Protein AF-A0A0F9L3Q8-F1 (afdb_monomer_lite)

Foldseek 3Di:
DDKDKDFDPAWAKKKKKKWKWAADPVRDIDTFDIFIDIDTDGGIDMDDGPDDGPDDGDDDMDIDPIDMDGCRPDDPPPPDD

Organism: NCBI:txid412755

Structure (mmCIF, N/CA/C/O backbone):
data_AF-A0A0F9L3Q8-F1
#
_entry.id   AF-A0A0F9L3Q8-F1
#
loop_
_atom_site.group_PDB
_atom_site.id
_atom_site.type_symbol
_atom_site.label_atom_id
_atom_site.label_alt_id
_atom_site.label_comp_id
_atom_site.label_asym_id
_atom_site.label_entity_id
_atom_site.label_seq_id
_atom_site.pdbx_PDB_ins_code
_atom_site.Cartn_x
_atom_site.Cartn_y
_atom_site.Cartn_z
_atom_site.occupancy
_atom_site.B_iso_or_equiv
_atom_site.auth_seq_id
_atom_site.auth_comp_id
_atom_site.auth_asym_id
_atom_site.auth_atom_id
_atom_site.pdbx_PDB_model_num
ATOM 1 N N . GLN A 1 1 ? -11.940 2.791 -0.564 1.00 73.56 1 GLN A N 1
ATOM 2 C CA . GLN A 1 1 ? -10.813 2.408 -1.446 1.00 73.56 1 GLN A CA 1
ATOM 3 C C . GLN A 1 1 ? -9.910 3.619 -1.613 1.00 73.56 1 GLN A C 1
ATOM 5 O O . GLN A 1 1 ? -10.432 4.727 -1.597 1.00 73.56 1 GLN A O 1
ATOM 10 N N . ALA A 1 2 ? -8.596 3.428 -1.728 1.00 85.12 2 ALA A N 1
ATOM 11 C CA . ALA A 1 2 ? -7.650 4.529 -1.934 1.00 85.12 2 ALA A CA 1
ATOM 12 C C . ALA A 1 2 ? -6.949 4.395 -3.290 1.00 85.12 2 ALA A C 1
ATOM 14 O O . ALA A 1 2 ? -6.727 3.278 -3.756 1.00 85.12 2 ALA A O 1
ATOM 15 N N . ARG A 1 3 ? -6.615 5.529 -3.913 1.00 90.62 3 ARG A N 1
ATOM 16 C CA . ARG A 1 3 ? -5.907 5.592 -5.195 1.00 90.62 3 ARG A CA 1
ATOM 17 C C . ARG A 1 3 ? -4.549 6.242 -4.976 1.00 90.62 3 ARG A C 1
ATOM 19 O O . ARG A 1 3 ? -4.499 7.380 -4.521 1.00 90.62 3 ARG A O 1
ATOM 26 N N . VAL A 1 4 ? -3.477 5.535 -5.319 1.00 90.38 4 VAL A N 1
ATOM 27 C CA . VAL A 1 4 ? -2.108 6.055 -5.217 1.00 90.38 4 VAL A CA 1
ATOM 28 C C . VAL A 1 4 ? -1.539 6.232 -6.626 1.00 90.38 4 VAL A C 1
ATOM 30 O O . VAL A 1 4 ? -1.328 5.225 -7.309 1.00 90.38 4 VAL A O 1
ATOM 33 N N . PRO A 1 5 ? -1.351 7.473 -7.110 1.00 92.88 5 PRO A N 1
ATOM 34 C CA . PRO A 1 5 ? -0.689 7.725 -8.383 1.00 92.88 5 PRO A CA 1
ATOM 35 C C . PRO A 1 5 ? 0.819 7.498 -8.246 1.00 92.88 5 PRO A C 1
ATOM 37 O O . PRO A 1 5 ? 1.412 7.858 -7.232 1.00 92.88 5 PRO A O 1
ATOM 40 N N . VAL A 1 6 ? 1.434 6.909 -9.268 1.00 91.69 6 VAL A N 1
ATOM 41 C CA . VAL A 1 6 ? 2.874 6.637 -9.308 1.00 91.69 6 VAL A CA 1
ATOM 42 C C . VAL A 1 6 ? 3.398 6.967 -10.697 1.00 91.69 6 VAL A C 1
ATOM 44 O O . VAL A 1 6 ? 2.761 6.642 -11.701 1.00 91.69 6 VAL A O 1
ATOM 47 N N . GLN A 1 7 ? 4.566 7.595 -10.741 1.00 92.75 7 GLN A N 1
ATOM 48 C CA . GLN A 1 7 ? 5.350 7.783 -11.951 1.00 92.75 7 GLN A CA 1
ATOM 49 C C . GLN A 1 7 ? 6.663 7.019 -11.795 1.00 92.75 7 GLN A C 1
ATOM 51 O O . GLN A 1 7 ? 7.291 7.084 -10.739 1.00 92.75 7 GLN A O 1
ATOM 56 N N . VAL A 1 8 ? 7.048 6.282 -12.830 1.00 88.19 8 VAL A N 1
ATOM 57 C CA . VAL A 1 8 ? 8.271 5.479 -12.885 1.00 88.19 8 VAL A CA 1
ATOM 58 C C . VAL A 1 8 ? 9.074 5.886 -14.112 1.00 88.19 8 VAL A C 1
ATOM 60 O O . VAL A 1 8 ? 8.507 6.302 -15.120 1.00 88.19 8 VAL A O 1
ATOM 63 N N . THR A 1 9 ? 10.397 5.799 -14.019 1.00 90.06 9 THR A N 1
ATOM 64 C CA . THR A 1 9 ? 11.298 6.103 -15.139 1.00 90.06 9 THR A CA 1
ATOM 65 C C . THR A 1 9 ? 11.344 4.972 -16.155 1.00 90.06 9 THR A C 1
ATOM 67 O O . THR A 1 9 ? 11.422 5.225 -17.353 1.00 90.06 9 THR A O 1
ATOM 70 N N . ASP A 1 10 ? 11.260 3.736 -15.669 1.00 89.44 10 ASP A N 1
ATOM 71 C CA . ASP A 1 10 ? 11.398 2.524 -16.459 1.00 89.44 10 ASP A CA 1
ATOM 72 C C . ASP A 1 10 ? 10.135 1.672 -16.343 1.00 89.44 10 ASP A C 1
ATOM 74 O O . ASP A 1 10 ? 9.587 1.499 -15.248 1.00 89.44 10 ASP A O 1
ATOM 78 N N . SER A 1 11 ? 9.690 1.114 -17.474 1.00 92.06 11 SER A N 1
ATOM 79 C CA . SER A 1 11 ? 8.578 0.163 -17.471 1.00 92.06 11 SER A CA 1
ATOM 80 C C . SER A 1 11 ? 8.966 -1.088 -16.695 1.00 92.06 11 SER A C 1
ATOM 82 O O . SER A 1 11 ? 10.049 -1.651 -16.876 1.00 92.06 11 SER A O 1
ATOM 84 N N . GLY A 1 12 ? 8.063 -1.541 -15.836 1.00 92.94 12 GLY A N 1
ATOM 85 C CA . GLY A 1 12 ? 8.369 -2.598 -14.897 1.00 92.94 12 GLY A CA 1
ATOM 86 C C . GLY A 1 12 ? 7.167 -3.109 -14.128 1.00 92.94 12 GLY A C 1
ATOM 87 O O . GLY A 1 12 ? 6.062 -2.559 -14.181 1.00 92.94 12 GLY A O 1
ATOM 88 N N . ARG A 1 13 ? 7.396 -4.186 -13.379 1.00 94.62 13 ARG A N 1
ATOM 89 C CA . ARG A 1 13 ? 6.422 -4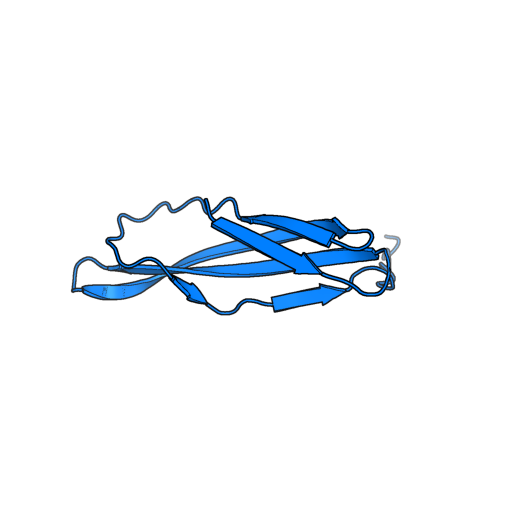.683 -12.410 1.00 94.62 13 ARG A CA 1
ATOM 90 C C . ARG A 1 13 ? 6.738 -4.054 -11.069 1.00 94.62 13 ARG A C 1
ATOM 92 O O . ARG A 1 13 ? 7.819 -4.264 -10.537 1.00 94.62 13 ARG A O 1
ATOM 99 N N . PHE A 1 14 ? 5.776 -3.343 -10.501 1.00 94.19 14 PHE A N 1
ATOM 100 C CA . PHE A 1 14 ? 5.926 -2.688 -9.209 1.00 94.19 14 PHE A CA 1
ATOM 101 C C . PHE A 1 14 ? 4.878 -3.210 -8.240 1.00 94.19 14 PHE A C 1
ATOM 103 O O . PHE A 1 14 ? 3.737 -3.467 -8.634 1.00 94.19 14 PHE A O 1
ATOM 110 N N . ALA A 1 15 ? 5.255 -3.344 -6.974 1.00 95.62 15 ALA A N 1
ATOM 111 C CA . ALA A 1 15 ? 4.330 -3.590 -5.881 1.00 95.62 15 ALA A CA 1
ATOM 112 C C . ALA A 1 15 ? 4.266 -2.366 -4.977 1.00 95.62 15 ALA A C 1
ATOM 114 O O . ALA A 1 15 ? 5.300 -1.795 -4.646 1.00 95.62 15 ALA A O 1
ATOM 115 N N . ILE A 1 16 ? 3.063 -1.970 -4.578 1.00 95.31 16 ILE A N 1
ATOM 116 C CA . ILE A 1 16 ? 2.867 -0.989 -3.518 1.00 95.31 16 ILE A CA 1
ATOM 117 C C . ILE A 1 16 ? 2.269 -1.679 -2.302 1.00 95.31 16 ILE A C 1
ATOM 119 O O . ILE A 1 16 ? 1.291 -2.420 -2.419 1.00 95.31 16 ILE A O 1
ATOM 123 N N . ARG A 1 17 ? 2.835 -1.396 -1.134 1.00 97.12 17 ARG A N 1
ATOM 124 C CA . ARG A 1 17 ? 2.317 -1.800 0.168 1.00 97.12 17 ARG A CA 1
ATOM 125 C C . ARG A 1 17 ? 1.916 -0.552 0.937 1.00 97.12 17 ARG A C 1
ATOM 127 O O . ARG A 1 17 ? 2.652 0.425 0.944 1.00 97.12 17 ARG A O 1
ATOM 134 N N . ALA A 1 18 ? 0.743 -0.562 1.561 1.00 96.56 18 ALA A N 1
ATOM 135 C CA . ALA A 1 18 ? 0.318 0.522 2.442 1.00 96.56 18 ALA A CA 1
ATOM 136 C C . ALA A 1 18 ? -0.573 0.002 3.567 1.00 96.56 18 ALA A C 1
ATOM 138 O O . ALA A 1 18 ? -1.313 -0.973 3.398 1.00 96.56 18 ALA A O 1
ATOM 139 N N . THR A 1 19 ? -0.548 0.699 4.699 1.00 95.75 19 THR A N 1
ATOM 140 C CA . THR A 1 19 ? -1.402 0.412 5.850 1.00 95.75 19 TH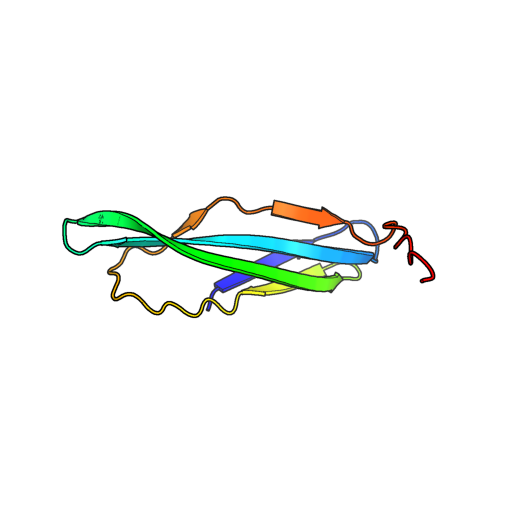R A CA 1
ATOM 141 C C . THR A 1 19 ? -2.443 1.509 6.021 1.00 95.75 19 THR A C 1
ATOM 143 O O . THR A 1 19 ? -2.108 2.681 6.171 1.00 95.75 19 THR A O 1
ATOM 146 N N . LEU A 1 20 ? -3.718 1.129 6.039 1.00 95.00 20 LEU A N 1
ATOM 147 C CA . LEU A 1 20 ? -4.814 2.020 6.396 1.00 95.00 20 LEU A CA 1
ATOM 148 C C . LEU A 1 20 ? -4.943 2.092 7.918 1.00 95.00 20 LEU A C 1
ATOM 150 O O . LEU A 1 20 ? -5.016 1.065 8.599 1.00 95.00 20 LEU A O 1
ATOM 154 N N . THR A 1 21 ? -5.028 3.306 8.445 1.00 95.00 21 THR A N 1
ATOM 155 C CA . THR A 1 21 ? -5.331 3.588 9.850 1.00 95.00 21 THR A CA 1
ATOM 156 C C . THR A 1 21 ? -6.626 4.378 9.985 1.00 95.00 21 THR A C 1
ATOM 158 O O . THR A 1 21 ? -7.096 4.997 9.029 1.00 95.00 21 THR A O 1
ATOM 161 N N . GLY A 1 22 ? -7.210 4.341 11.179 1.00 93.88 22 GLY A N 1
ATOM 162 C CA . GLY A 1 22 ? -8.359 5.160 11.558 1.00 93.88 22 GLY A CA 1
ATOM 163 C C . GLY A 1 22 ? -8.449 5.316 13.072 1.00 93.88 22 GLY A C 1
ATOM 164 O O . GLY A 1 22 ? -7.542 4.898 13.794 1.00 93.88 22 GLY A O 1
ATOM 165 N N . LYS A 1 23 ? -9.544 5.893 13.570 1.00 94.44 23 LYS A N 1
ATOM 166 C CA . LYS A 1 23 ? -9.814 5.993 15.010 1.00 94.44 23 LYS A CA 1
ATOM 167 C C . LYS A 1 23 ? -10.570 4.774 15.533 1.00 94.44 23 LYS A C 1
ATOM 169 O O . LYS A 1 23 ? -11.615 4.402 14.995 1.00 94.44 23 LYS A O 1
ATOM 174 N N . GLY A 1 24 ? -10.045 4.189 16.604 1.00 90.06 24 GLY A N 1
ATOM 175 C CA . GLY A 1 24 ? -10.689 3.151 17.399 1.00 90.06 24 GLY A CA 1
ATOM 176 C C . GLY A 1 24 ? -11.849 3.692 18.234 1.00 90.06 24 GLY A C 1
ATOM 177 O O . GLY A 1 24 ? -12.182 4.882 18.209 1.00 90.06 24 GLY A O 1
ATOM 178 N N . SER A 1 25 ? -12.492 2.805 18.991 1.00 87.25 25 SER A N 1
ATOM 179 C CA . SER A 1 25 ? -13.653 3.153 19.817 1.00 87.25 25 SER A CA 1
ATOM 180 C C . SER A 1 25 ? -13.316 4.110 20.963 1.00 87.25 25 SER A C 1
ATOM 182 O O . SER A 1 25 ? -14.204 4.839 21.401 1.00 87.25 25 SER A O 1
ATOM 184 N N . LYS A 1 26 ? -12.052 4.159 21.408 1.00 88.56 26 LYS A N 1
ATOM 185 C CA . LYS A 1 26 ? -11.567 5.070 22.456 1.00 88.56 26 LYS A CA 1
ATOM 186 C C . LYS A 1 26 ? -10.892 6.322 21.875 1.00 88.56 26 LYS A C 1
ATOM 188 O O . LYS A 1 26 ? -10.310 7.106 22.618 1.00 88.56 26 LYS A O 1
ATOM 193 N N . GLY A 1 27 ? -10.998 6.540 20.560 1.00 88.00 27 GLY A N 1
ATOM 194 C CA . GLY A 1 27 ? -10.439 7.700 19.861 1.00 88.00 27 GLY A CA 1
ATOM 195 C C . GLY A 1 27 ? -8.946 7.598 19.531 1.00 88.00 27 GLY A C 1
ATOM 196 O O . GLY A 1 27 ? -8.398 8.518 18.924 1.00 88.00 27 GLY A O 1
ATOM 197 N N . GLU A 1 28 ? -8.303 6.490 19.885 1.00 92.44 28 GLU A N 1
ATOM 198 C CA . GLU A 1 28 ? -6.914 6.170 19.580 1.00 92.44 28 GLU A CA 1
ATOM 199 C C . GLU A 1 28 ? -6.720 5.820 18.098 1.00 92.44 28 GLU A C 1
ATOM 201 O O . GLU A 1 28 ? -7.621 5.281 17.452 1.00 92.44 28 GLU A O 1
ATOM 206 N N . ARG A 1 29 ? -5.538 6.100 17.537 1.00 92.75 29 ARG A N 1
ATOM 207 C CA . ARG A 1 29 ? -5.217 5.692 16.161 1.00 92.75 29 ARG A CA 1
ATOM 208 C C . ARG A 1 29 ? -4.910 4.191 16.135 1.00 92.75 29 ARG A C 1
ATOM 210 O O . ARG A 1 29 ? -4.021 3.731 16.847 1.00 92.75 29 ARG A O 1
ATOM 217 N N . VAL A 1 30 ? -5.618 3.437 15.296 1.00 94.00 30 VAL A N 1
ATOM 218 C CA . VAL A 1 30 ? -5.464 1.982 15.142 1.00 94.00 30 VAL A CA 1
ATOM 219 C C . VAL A 1 30 ? -5.153 1.605 13.695 1.00 94.00 30 VAL A C 1
ATOM 221 O O . VAL A 1 30 ? -5.659 2.223 12.756 1.00 94.00 30 VAL A O 1
ATOM 224 N N . LYS A 1 31 ? -4.337 0.560 13.509 1.00 94.06 31 LYS A N 1
ATOM 225 C CA . LYS A 1 31 ? -4.114 -0.073 12.200 1.00 94.06 31 LYS A CA 1
ATOM 226 C C . LYS A 1 31 ? -5.338 -0.915 11.830 1.00 94.06 31 LYS A C 1
ATOM 228 O O . LYS A 1 31 ? -5.805 -1.718 12.637 1.00 94.06 31 LYS A O 1
ATOM 233 N N . LEU A 1 32 ? -5.863 -0.707 10.625 1.00 93.50 32 LEU A N 1
ATOM 234 C CA . LEU A 1 32 ? -7.099 -1.326 10.143 1.00 93.50 32 LEU A CA 1
ATOM 235 C C . LEU A 1 32 ? -6.828 -2.489 9.198 1.00 93.50 32 LEU A C 1
ATOM 237 O O . LEU A 1 32 ? -7.388 -3.567 9.379 1.00 93.50 32 LEU A O 1
ATOM 241 N N . ALA A 1 33 ? -5.978 -2.260 8.202 1.00 94.00 33 ALA A N 1
ATOM 242 C CA . ALA A 1 33 ? -5.585 -3.259 7.221 1.00 94.00 33 ALA A CA 1
ATOM 243 C C . ALA A 1 33 ? -4.285 -2.835 6.535 1.00 94.00 33 ALA A C 1
ATOM 245 O O . ALA A 1 33 ? -4.078 -1.648 6.282 1.00 94.00 33 ALA A O 1
ATOM 246 N N . THR A 1 34 ? -3.453 -3.809 6.184 1.00 95.19 34 THR A N 1
ATOM 247 C CA . THR A 1 34 ? -2.301 -3.622 5.298 1.00 95.19 34 THR A CA 1
ATOM 248 C C . THR A 1 34 ? -2.598 -4.344 3.998 1.00 95.19 34 THR A C 1
ATOM 250 O O . THR A 1 34 ? -3.042 -5.491 4.013 1.00 95.19 34 THR A O 1
ATOM 253 N N . VAL A 1 35 ? -2.403 -3.657 2.880 1.00 95.75 35 VAL A N 1
ATOM 254 C CA . VAL A 1 35 ? -2.662 -4.191 1.545 1.00 95.75 35 VAL A CA 1
ATOM 255 C C . VAL A 1 35 ? -1.408 -4.030 0.710 1.00 95.75 35 VAL A C 1
ATOM 257 O O . VAL A 1 35 ? -0.768 -2.980 0.751 1.00 95.75 35 VAL A O 1
ATOM 260 N N . GLU A 1 36 ? -1.095 -5.067 -0.058 1.00 95.81 36 GLU A N 1
ATOM 261 C CA . GLU A 1 36 ? -0.068 -5.048 -1.088 1.00 95.81 36 GLU A CA 1
ATOM 262 C C . GLU A 1 36 ? -0.708 -5.359 -2.441 1.00 95.81 36 GLU A C 1
ATOM 264 O O . GLU A 1 36 ? -1.494 -6.301 -2.567 1.00 95.81 36 GLU A O 1
ATOM 269 N N . VAL A 1 37 ? -0.402 -4.547 -3.450 1.00 95.12 37 VAL A N 1
ATOM 270 C CA . VAL A 1 37 ? -0.885 -4.735 -4.821 1.00 95.12 37 VAL A CA 1
ATOM 271 C C . VAL A 1 37 ? 0.290 -4.615 -5.768 1.00 95.12 37 VAL A C 1
ATOM 273 O O . VAL A 1 37 ? 1.034 -3.642 -5.707 1.00 95.12 37 VAL A O 1
ATOM 276 N N . ALA A 1 38 ? 0.417 -5.572 -6.685 1.00 94.69 38 ALA A N 1
ATOM 277 C CA . ALA A 1 38 ? 1.412 -5.535 -7.746 1.00 94.69 38 ALA A CA 1
ATOM 278 C C . ALA A 1 38 ? 0.762 -5.300 -9.111 1.00 94.69 38 ALA A C 1
ATOM 280 O O . ALA A 1 38 ? -0.279 -5.882 -9.420 1.00 94.69 38 ALA A O 1
ATOM 281 N N . LYS A 1 39 ? 1.394 -4.471 -9.943 1.00 94.75 39 LYS A N 1
ATOM 282 C CA . LYS A 1 39 ? 0.930 -4.148 -11.295 1.00 94.75 39 LYS A CA 1
ATOM 283 C C . LYS A 1 39 ? 2.115 -3.831 -12.214 1.00 94.75 39 LYS A C 1
ATOM 285 O O . LYS A 1 39 ? 3.134 -3.323 -11.756 1.00 94.75 39 LYS A O 1
ATOM 290 N N . GLN A 1 40 ? 1.957 -4.103 -13.508 1.00 94.31 40 GLN A N 1
ATOM 291 C CA . GLN A 1 40 ? 2.814 -3.528 -14.545 1.00 94.31 40 GLN A CA 1
ATOM 292 C C . GLN A 1 40 ? 2.542 -2.020 -14.675 1.00 94.31 40 GLN A C 1
ATOM 294 O O . GLN A 1 40 ? 1.381 -1.598 -14.753 1.00 94.31 40 GLN A O 1
ATOM 299 N N . ILE A 1 41 ? 3.600 -1.215 -14.689 1.00 93.31 41 ILE A N 1
ATOM 300 C CA . ILE A 1 41 ? 3.551 0.231 -14.905 1.00 93.31 41 ILE A CA 1
ATOM 301 C C . ILE A 1 41 ? 4.586 0.570 -15.964 1.00 93.31 41 ILE A C 1
ATOM 303 O O . ILE A 1 41 ? 5.742 0.201 -15.806 1.00 93.31 41 ILE A O 1
ATOM 307 N N . ASP A 1 42 ? 4.173 1.289 -17.006 1.00 89.38 42 ASP A N 1
ATOM 308 C CA . ASP A 1 42 ? 5.087 1.670 -18.083 1.00 89.38 42 ASP A CA 1
ATOM 309 C C . ASP A 1 42 ? 5.777 3.014 -17.837 1.00 89.38 42 ASP A C 1
ATOM 311 O O . ASP A 1 42 ? 6.983 3.126 -18.009 1.00 89.38 42 ASP A O 1
ATOM 315 N N . ASN A 1 43 ? 5.018 4.036 -17.430 1.00 87.94 43 ASN A N 1
ATOM 316 C CA . ASN A 1 43 ? 5.546 5.378 -17.146 1.00 87.94 43 ASN A CA 1
ATOM 317 C C . ASN A 1 43 ? 4.707 6.060 -16.057 1.00 87.94 43 ASN A C 1
ATOM 319 O O . ASN A 1 43 ? 5.199 6.400 -14.987 1.00 87.94 43 ASN A O 1
ATOM 323 N N . TYR A 1 44 ? 3.393 6.150 -16.270 1.00 92.69 44 TYR A N 1
ATOM 324 C CA . TYR A 1 44 ? 2.446 6.605 -15.256 1.00 92.69 44 TYR A CA 1
ATOM 325 C C . TYR A 1 44 ? 1.424 5.517 -14.945 1.00 92.69 44 TYR A C 1
ATOM 327 O O . TYR A 1 44 ? 0.877 4.866 -15.836 1.00 92.69 44 TYR A O 1
ATOM 335 N N . GLY A 1 45 ? 1.142 5.333 -13.662 1.00 91.50 45 GLY A N 1
ATOM 336 C CA . GLY A 1 45 ? 0.210 4.336 -13.176 1.00 91.50 45 GLY A CA 1
ATOM 337 C C . GLY A 1 45 ? -0.561 4.822 -11.964 1.00 91.50 45 GLY A C 1
ATOM 338 O O . GLY A 1 45 ? -0.272 5.841 -11.344 1.00 91.50 45 GLY A O 1
ATOM 339 N N . ASN A 1 46 ? -1.582 4.056 -11.611 1.00 93.38 46 ASN A N 1
ATOM 340 C CA . ASN A 1 46 ? -2.225 4.185 -10.320 1.00 93.38 46 ASN A CA 1
ATOM 341 C C . ASN A 1 46 ? -2.455 2.798 -9.738 1.00 93.38 46 ASN A C 1
ATOM 343 O O . ASN A 1 46 ? -2.808 1.859 -10.461 1.00 93.38 46 ASN A O 1
ATOM 347 N N . PHE A 1 47 ? -2.263 2.709 -8.430 1.00 93.88 47 PHE A N 1
ATOM 348 C CA . PHE A 1 47 ? -2.671 1.566 -7.643 1.00 93.88 47 PHE A CA 1
ATOM 349 C C . PHE A 1 47 ? -4.006 1.865 -6.983 1.00 93.88 47 PHE A C 1
ATOM 351 O O . PHE A 1 47 ? -4.172 2.878 -6.298 1.00 93.88 47 PHE A O 1
ATOM 358 N N . MET A 1 48 ? -4.953 0.960 -7.193 1.00 94.62 48 MET A N 1
ATOM 359 C CA . MET A 1 48 ? -6.173 0.900 -6.407 1.00 94.62 48 MET A CA 1
ATOM 360 C C . MET A 1 48 ? -5.898 0.001 -5.211 1.00 94.62 48 MET A C 1
ATOM 362 O O . MET A 1 48 ? -5.577 -1.167 -5.396 1.00 94.62 48 MET A O 1
ATOM 366 N N . MET A 1 49 ? -6.014 0.551 -4.003 1.00 93.56 49 MET A N 1
ATOM 367 C CA . MET A 1 49 ? -5.782 -0.163 -2.748 1.00 93.56 49 MET A CA 1
ATOM 368 C C . MET A 1 49 ? -7.124 -0.656 -2.180 1.00 93.56 49 MET A C 1
ATOM 370 O O . MET A 1 49 ? -7.886 0.151 -1.616 1.00 93.56 49 MET A O 1
ATOM 374 N N . PRO A 1 50 ? -7.463 -1.952 -2.341 1.00 94.00 50 PRO A N 1
ATOM 375 C CA . PRO A 1 50 ? -8.730 -2.522 -1.893 1.00 94.00 50 PRO A CA 1
ATOM 376 C C . PRO A 1 50 ? -8.691 -2.870 -0.401 1.00 94.00 50 PRO A C 1
ATOM 378 O O . PRO A 1 50 ? -8.737 -4.035 -0.015 1.00 94.00 50 PRO A O 1
ATOM 381 N N . PHE A 1 51 ? -8.612 -1.860 0.465 1.00 91.06 51 PHE A N 1
ATOM 382 C CA . PHE A 1 51 ? -8.739 -2.094 1.903 1.00 91.06 51 PHE A CA 1
ATOM 383 C C . PHE A 1 51 ? -10.117 -2.677 2.228 1.00 91.06 51 PHE A C 1
ATOM 385 O O . PHE A 1 51 ? -11.138 -2.023 2.009 1.00 91.06 51 PHE A O 1
ATOM 39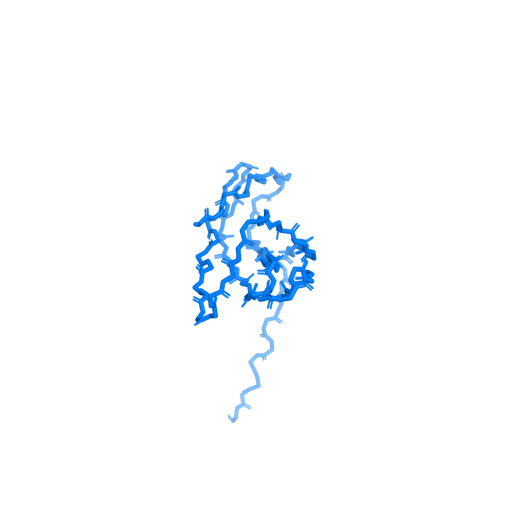2 N N . SER A 1 52 ? -10.121 -3.889 2.777 1.00 86.31 52 SER A N 1
ATOM 393 C CA . SER A 1 52 ? -11.279 -4.497 3.423 1.00 86.31 52 SER A CA 1
ATOM 394 C C . SER A 1 52 ? -11.037 -4.474 4.925 1.00 86.31 52 SER A C 1
ATOM 396 O O . SER A 1 52 ? -10.087 -5.085 5.415 1.00 86.31 52 SER A O 1
ATOM 398 N N . VAL A 1 53 ? -11.844 -3.706 5.653 1.00 81.38 53 VAL A N 1
ATOM 399 C CA . VAL A 1 53 ? -11.675 -3.518 7.094 1.00 81.38 53 VAL A CA 1
ATOM 400 C C . VAL A 1 53 ? -12.796 -4.256 7.815 1.00 81.38 53 VAL A C 1
ATOM 402 O O . VAL A 1 53 ? -13.958 -3.893 7.684 1.00 81.38 53 VAL A O 1
ATOM 405 N N . ALA A 1 54 ? -12.444 -5.278 8.596 1.00 69.81 54 ALA A N 1
ATOM 406 C CA . ALA A 1 54 ? -13.411 -6.046 9.388 1.00 69.81 54 ALA A CA 1
ATOM 407 C C . ALA A 1 54 ? -13.829 -5.339 10.693 1.00 69.81 54 ALA A C 1
ATOM 409 O O . ALA A 1 54 ? -14.838 -5.692 11.298 1.00 69.81 54 ALA A O 1
ATOM 410 N N . LYS A 1 55 ? -13.044 -4.357 11.157 1.00 74.06 55 LYS A N 1
ATOM 411 C CA . LYS A 1 55 ? -13.274 -3.631 12.415 1.00 74.06 55 LYS A CA 1
ATOM 412 C C . LYS A 1 55 ? -13.946 -2.283 12.167 1.00 74.06 55 LYS A C 1
ATOM 414 O O . LYS A 1 55 ? -13.493 -1.504 11.333 1.00 74.06 55 LYS A O 1
ATOM 419 N N . THR A 1 56 ? -14.968 -1.968 12.957 1.00 77.38 56 THR A N 1
ATOM 420 C CA . THR A 1 56 ? -15.607 -0.648 12.941 1.00 77.38 56 THR A CA 1
ATOM 421 C C . THR A 1 56 ? -14.609 0.413 13.404 1.00 77.38 56 THR A C 1
ATOM 423 O O . THR A 1 56 ? -14.194 0.419 14.562 1.00 77.38 56 THR A O 1
ATOM 426 N N . ALA A 1 57 ? -14.223 1.309 12.501 1.00 86.31 57 ALA A N 1
ATOM 427 C CA . ALA A 1 57 ? -13.315 2.416 12.774 1.00 86.31 57 ALA A CA 1
ATOM 428 C C . ALA A 1 57 ? -13.909 3.727 12.268 1.00 86.31 57 ALA A C 1
ATOM 430 O O . ALA A 1 57 ? -14.693 3.746 11.318 1.00 86.31 57 ALA A O 1
ATOM 431 N N . LYS A 1 58 ? -13.549 4.824 12.928 1.00 86.88 58 LYS A N 1
ATOM 432 C CA . LYS A 1 58 ? -14.052 6.163 12.623 1.00 86.88 58 LYS A CA 1
ATOM 433 C C . LYS A 1 58 ? -12.980 6.994 11.926 1.00 86.88 58 LYS A C 1
ATOM 435 O O . LYS A 1 58 ? -11.785 6.743 12.070 1.00 86.88 58 LYS A O 1
ATOM 440 N N . ALA A 1 59 ? -13.429 8.013 11.202 1.00 86.44 59 ALA A N 1
ATOM 441 C CA . ALA A 1 59 ? -12.561 9.031 10.626 1.00 86.44 59 ALA A CA 1
ATOM 442 C C . ALA A 1 59 ? -11.756 9.789 11.716 1.00 86.44 59 ALA A C 1
ATOM 444 O O . ALA A 1 59 ? -12.201 9.858 12.869 1.00 86.44 59 ALA A O 1
ATOM 445 N N . PRO A 1 60 ? -10.605 10.403 11.370 1.00 90.88 60 PRO A N 1
ATOM 446 C CA . PRO A 1 60 ? -9.993 10.443 10.040 1.00 90.88 60 PRO A CA 1
ATOM 447 C C . PRO A 1 60 ? -9.329 9.116 9.663 1.00 90.88 60 PRO A C 1
ATOM 449 O O . PRO A 1 60 ? -8.813 8.406 10.523 1.00 90.88 60 PRO A O 1
ATOM 452 N N . PHE A 1 61 ? -9.362 8.800 8.368 1.00 92.44 61 PHE A N 1
ATOM 453 C CA . PHE A 1 61 ? -8.639 7.672 7.791 1.00 92.44 61 PHE A CA 1
ATOM 454 C C . PHE A 1 61 ? -7.358 8.166 7.130 1.00 92.44 61 PH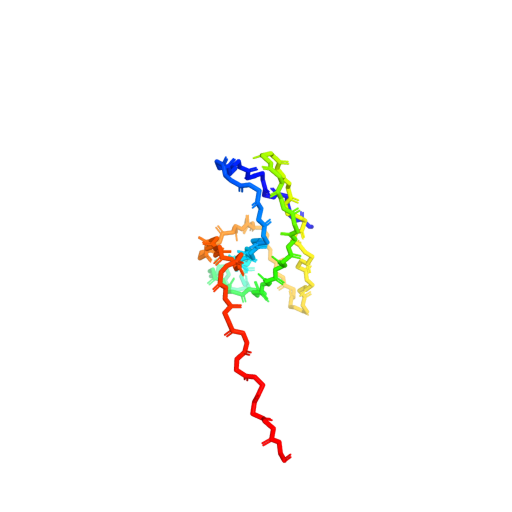E A C 1
ATOM 456 O O . PHE A 1 61 ? -7.388 9.159 6.405 1.00 92.44 61 PHE A O 1
ATOM 463 N N . GLU A 1 62 ? -6.257 7.456 7.348 1.00 92.88 62 GLU A N 1
ATOM 464 C CA . GLU A 1 62 ? -4.935 7.844 6.852 1.00 92.88 62 GLU A CA 1
ATOM 465 C C . GLU A 1 62 ? -4.179 6.622 6.336 1.00 92.88 62 GLU A C 1
ATOM 467 O O . GLU A 1 62 ? -4.259 5.537 6.921 1.00 92.88 62 GLU A O 1
ATOM 472 N N . LEU A 1 63 ? -3.427 6.809 5.252 1.00 93.25 63 LEU A N 1
ATOM 473 C CA . LEU A 1 63 ? -2.462 5.825 4.777 1.00 93.25 63 LEU A CA 1
ATOM 474 C C . LEU A 1 63 ? -1.102 6.108 5.403 1.00 93.25 63 LEU A C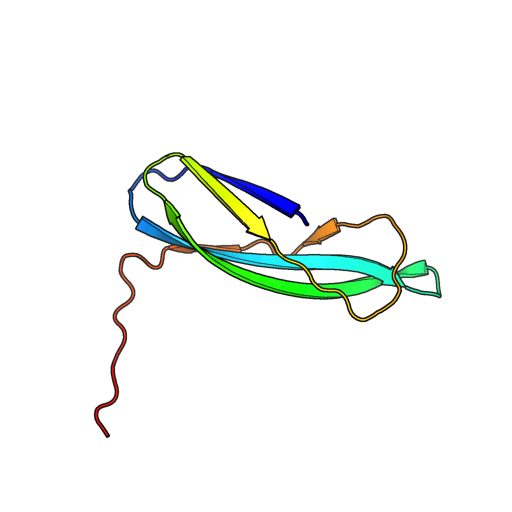 1
ATOM 476 O O . LEU A 1 63 ? -0.604 7.229 5.324 1.00 93.25 63 LEU A O 1
ATOM 480 N N . ILE A 1 64 ? -0.508 5.077 5.989 1.00 94.88 64 ILE A N 1
ATOM 481 C CA . ILE A 1 64 ? 0.850 5.097 6.535 1.00 94.88 64 ILE A CA 1
ATOM 482 C C . ILE A 1 64 ? 1.654 3.932 5.958 1.00 94.88 64 ILE A C 1
ATOM 484 O O . ILE A 1 64 ? 1.086 3.039 5.319 1.00 94.88 64 ILE A O 1
ATOM 488 N N . ASP A 1 65 ? 2.959 3.926 6.236 1.00 94.44 65 ASP A N 1
ATOM 489 C CA . ASP A 1 65 ? 3.875 2.846 5.855 1.00 94.44 65 ASP A CA 1
ATOM 490 C C . ASP A 1 65 ? 3.773 2.531 4.345 1.00 94.44 65 ASP A C 1
ATOM 492 O O . ASP A 1 65 ? 3.650 1.373 3.946 1.00 94.44 65 ASP A O 1
ATOM 496 N N . ILE A 1 66 ? 3.708 3.582 3.509 1.00 94.38 66 ILE A N 1
ATOM 497 C CA . ILE A 1 66 ? 3.587 3.450 2.053 1.00 94.38 66 ILE A CA 1
ATOM 498 C C . ILE A 1 66 ? 4.963 3.126 1.479 1.00 94.38 66 ILE A C 1
ATOM 500 O O . ILE A 1 66 ? 5.879 3.943 1.547 1.00 94.38 66 ILE A O 1
ATOM 504 N N . GLU A 1 67 ? 5.080 1.957 0.869 1.00 95.25 67 GLU A N 1
ATOM 505 C CA . GLU A 1 67 ? 6.310 1.468 0.260 1.00 95.25 67 GLU A CA 1
ATOM 506 C C . GLU A 1 67 ? 6.042 1.048 -1.182 1.00 95.25 67 GLU A C 1
ATOM 508 O O . GLU A 1 67 ? 5.082 0.329 -1.459 1.00 95.25 67 GLU A O 1
ATOM 513 N N . LEU A 1 68 ? 6.906 1.483 -2.098 1.00 93.69 68 LEU A N 1
ATOM 514 C CA . LEU A 1 68 ? 6.917 1.049 -3.491 1.00 93.69 68 LEU A CA 1
ATOM 515 C C . LEU A 1 68 ? 8.153 0.177 -3.722 1.00 93.69 68 LEU A C 1
ATOM 517 O O . LEU A 1 68 ? 9.271 0.580 -3.410 1.00 93.69 68 LEU A O 1
ATOM 521 N N . THR A 1 69 ? 7.957 -1.008 -4.285 1.00 93.50 69 THR A N 1
ATOM 522 C CA . THR A 1 69 ? 9.020 -1.966 -4.590 1.00 93.50 69 THR A CA 1
ATOM 523 C C . THR A 1 69 ? 9.060 -2.232 -6.087 1.00 93.50 69 THR A C 1
ATOM 525 O O . THR A 1 69 ? 8.060 -2.652 -6.671 1.00 93.50 69 THR A O 1
ATOM 528 N N . ASP A 1 70 ? 10.225 -2.028 -6.700 1.00 91.88 70 ASP A N 1
ATOM 529 C CA . ASP A 1 70 ? 10.506 -2.501 -8.055 1.00 91.88 70 ASP A CA 1
ATOM 530 C C . ASP A 1 70 ? 10.737 -4.019 -8.031 1.00 91.88 70 ASP A C 1
ATOM 532 O O . ASP A 1 70 ? 11.666 -4.524 -7.399 1.00 91.88 70 ASP A O 1
ATOM 536 N N . GLN A 1 71 ? 9.858 -4.753 -8.708 1.00 91.25 71 GLN A N 1
ATOM 537 C CA . GLN A 1 71 ? 9.889 -6.208 -8.831 1.00 91.25 71 GLN A CA 1
ATOM 538 C C . GLN A 1 71 ? 10.388 -6.676 -10.205 1.00 91.25 71 G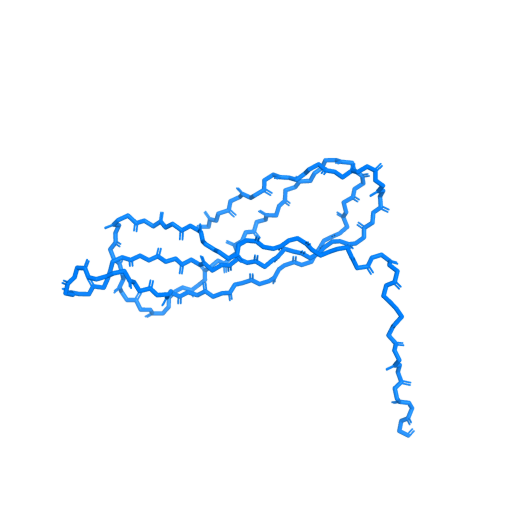LN A C 1
ATOM 540 O O . GLN A 1 71 ? 10.431 -7.880 -10.460 1.00 91.25 71 GLN A O 1
ATOM 545 N N . THR A 1 72 ? 10.790 -5.761 -11.089 1.00 83.62 72 THR A N 1
ATOM 546 C CA . THR A 1 72 ? 11.151 -6.040 -12.490 1.00 83.62 72 THR A CA 1
ATOM 547 C C . THR A 1 72 ? 12.331 -6.999 -12.611 1.00 83.62 72 THR A C 1
ATOM 549 O O . THR A 1 72 ? 12.397 -7.794 -13.544 1.00 83.62 72 THR A O 1
ATOM 552 N N . ARG A 1 73 ? 13.255 -6.958 -11.646 1.00 76.31 73 ARG A N 1
ATOM 553 C CA . ARG A 1 73 ? 14.484 -7.768 -11.646 1.00 76.31 73 ARG A CA 1
ATOM 554 C C . ARG A 1 73 ? 14.500 -8.860 -10.577 1.00 76.31 73 ARG A C 1
ATOM 556 O O . ARG A 1 73 ? 15.550 -9.450 -10.332 1.00 76.31 73 ARG A O 1
ATOM 563 N N . MET A 1 74 ? 13.370 -9.143 -9.924 1.00 66.25 74 MET A N 1
ATOM 564 C CA . MET A 1 74 ? 13.339 -10.196 -8.910 1.00 66.25 74 MET A CA 1
ATOM 565 C C . MET A 1 74 ? 13.395 -11.583 -9.556 1.00 66.25 74 MET A C 1
ATOM 567 O O . MET A 1 74 ? 12.447 -12.041 -10.193 1.00 66.25 74 MET A O 1
ATOM 571 N N . LEU A 1 75 ? 14.508 -12.281 -9.333 1.00 58.38 75 LEU A N 1
ATOM 572 C CA . LEU A 1 75 ? 14.655 -13.699 -9.633 1.00 58.38 75 LEU A CA 1
ATOM 573 C C . LEU A 1 75 ? 13.850 -14.509 -8.606 1.00 58.38 75 LEU A C 1
ATOM 575 O O . LEU A 1 75 ? 14.181 -14.539 -7.422 1.00 58.38 75 LEU A O 1
ATOM 579 N N . LYS A 1 76 ? 12.788 -15.190 -9.049 1.00 53.44 76 LYS A N 1
ATOM 580 C CA . LYS A 1 76 ? 12.157 -16.251 -8.253 1.00 53.44 76 LYS A CA 1
ATOM 581 C C . LYS A 1 76 ? 13.076 -17.471 -8.299 1.00 53.44 76 LYS A C 1
ATOM 583 O O . LYS A 1 76 ? 13.139 -18.150 -9.321 1.00 53.44 76 LYS A O 1
ATOM 588 N N . PHE A 1 77 ? 13.754 -17.783 -7.198 1.00 49.91 77 PHE A N 1
ATOM 589 C CA . PHE A 1 77 ? 14.305 -19.123 -7.013 1.00 49.91 77 PHE A CA 1
ATOM 590 C C . PHE A 1 77 ? 13.124 -20.078 -6.828 1.00 49.91 77 PHE A C 1
ATOM 592 O O . PHE A 1 77 ? 12.538 -20.161 -5.752 1.00 49.91 77 PHE A O 1
ATOM 599 N N . ALA A 1 78 ? 12.721 -20.759 -7.900 1.00 48.47 78 ALA A N 1
ATOM 600 C CA . ALA A 1 78 ? 11.895 -21.946 -7.765 1.00 48.47 78 ALA A CA 1
ATOM 601 C C . ALA A 1 78 ? 12.787 -23.022 -7.137 1.00 48.47 78 ALA A C 1
ATOM 603 O O . ALA A 1 78 ? 13.643 -23.590 -7.817 1.00 48.47 78 ALA A O 1
ATOM 604 N N . SER A 1 79 ? 12.629 -23.282 -5.840 1.00 46.41 79 SER A N 1
ATOM 605 C CA . SER A 1 79 ? 13.097 -24.537 -5.267 1.00 46.41 79 SER A CA 1
ATOM 606 C C . SER A 1 79 ? 12.337 -25.652 -5.981 1.00 46.41 79 SER A C 1
ATOM 608 O O . SER A 1 79 ? 11.152 -25.872 -5.733 1.00 46.41 79 SER A O 1
ATOM 610 N N . LYS A 1 80 ? 12.998 -26.305 -6.944 1.00 44.22 80 LYS A N 1
ATOM 611 C CA . LYS A 1 80 ? 12.554 -27.607 -7.439 1.00 44.22 80 LYS A CA 1
ATOM 612 C C . LYS A 1 80 ? 12.516 -28.531 -6.220 1.00 44.22 80 LYS A C 1
ATOM 614 O O . LYS A 1 80 ? 13.557 -28.736 -5.599 1.00 44.22 80 LYS A O 1
ATOM 619 N N . GLN A 1 81 ? 11.315 -28.967 -5.842 1.00 44.06 81 GLN A N 1
ATOM 620 C CA . GLN A 1 81 ? 11.150 -30.180 -5.044 1.00 44.06 81 GLN A CA 1
ATOM 621 C C . GLN A 1 81 ? 11.602 -31.378 -5.875 1.00 44.06 81 GLN A C 1
ATOM 623 O O . GLN A 1 81 ? 11.403 -31.329 -7.113 1.00 44.06 81 GLN A O 1
#

InterPro domains:
  IPR048295 DUF4785, C-terminal domain [PF20943] (2-76)

Sequence (81 aa):
QARVPVQVTDSGRFAIRATLTGKGSKGERVKLATVEVAKQIDNYGNFMMPFSVAKTAKAPFELIDIELTDQTRMLKFASKQ

Radius of gyration: 15.78 Å; chains: 1; bounding box: 30×41×40 Å

Secondary structure (DSSP, 8-state):
-EEEEEE-SS-EEEEEEEEEEEE-TTS-EEEEEEEEEEEEESSEEEEEE-----S--EEEEEEEEEEEEE-TT--------

pLDDT: mean 87.05, std 13.13, range [44.06, 97.12]